Protein 1W7R (pdb70)

B-factor: mean 25.82, std 8.49, range [12.24, 85.21]

Structure (mmCIF, N/CA/C/O backbone):
data_1W7R
#
_entry.id   1W7R
#
_cell.length_a   60.302
_cell.length_b   60.302
_cell.length_c   83.748
_cell.angle_alpha   90.00
_cell.angle_beta   90.00
_cell.angle_gamma   120.00
#
_symmetry.space_group_name_H-M   'P 64'
#
loop_
_entity.id
_entity.type
_entity.pdbx_description
1 polymer FEGLYMYCIN
2 non-polymer 'ISOPROPYL ALCOHOL'
3 non-polymer 'CITRATE ANION'
4 water water
#
loop_
_atom_site.group_PDB
_atom_site.id
_atom_site.type_symbol
_atom_site.label_atom_id
_atom_site.label_alt_id
_atom_site.label_comp_id
_atom_site.label_asym_id
_atom_site.label_entity_id
_atom_site.label_seq_id
_atom_site.pdbx_PDB_ins_code
_atom_site.Cartn_x
_atom_site.Cartn_y
_atom_site.Cartn_z
_atom_site.occupancy
_atom_site.B_iso_or_equiv
_atom_site.auth_seq_id
_atom_site.auth_comp_id
_atom_site.auth_asym_id
_atom_site.auth_atom_id
_atom_site.pdbx_PDB_model_num
ATOM 24 N N . VAL A 1 3 ? 39.775 14.338 42.926 1.00 20.53 3 VAL A N 1
ATOM 25 C CA . VAL A 1 3 ? 39.234 14.521 44.277 1.00 18.92 3 VAL A CA 1
ATOM 26 C C . VAL A 1 3 ? 38.910 13.175 44.865 1.00 17.69 3 VAL A C 1
ATOM 27 O O . VAL A 1 3 ? 38.445 12.259 44.178 1.00 24.24 3 VAL A O 1
ATOM 92 N N . VAL A 1 9 ? 50.064 15.996 45.663 1.00 25.78 9 VAL A N 1
ATOM 93 C CA . VAL A 1 9 ? 50.191 17.400 46.018 1.00 21.10 9 VAL A CA 1
ATOM 94 C C . VAL A 1 9 ? 48.824 18.052 45.877 1.00 22.32 9 VAL A C 1
ATOM 95 O O . VAL A 1 9 ? 48.162 17.885 44.815 1.00 22.30 9 VAL A O 1
ATOM 122 N N . PHE A 1 12 ? 44.364 18.491 51.455 1.00 17.12 12 PHE A N 1
ATOM 123 C CA . PHE A 1 12 ? 43.697 17.299 51.965 1.00 16.07 12 PHE A CA 1
ATOM 124 C C . PHE A 1 12 ? 43.866 17.283 53.471 1.00 16.95 12 PHE A C 1
ATOM 125 O O . PHE A 1 12 ? 44.716 17.947 54.057 1.00 16.18 12 PHE A O 1
ATOM 133 N N . ASP A 1 13 ? 43.070 16.418 54.070 1.00 18.90 13 ASP A N 1
ATOM 134 C CA . ASP A 1 13 ? 43.094 16.190 55.515 1.00 20.34 13 ASP A CA 1
ATOM 135 C C . 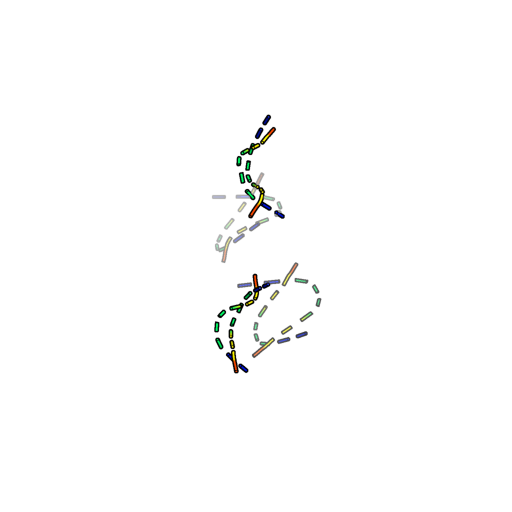ASP A 1 13 ? 42.944 14.719 55.854 1.00 25.92 13 ASP A C 1
ATOM 136 O O . ASP A 1 13 ? 42.329 14.035 55.009 1.00 25.15 13 ASP A O 1
ATOM 165 N N . VAL B 1 3 ? 47.717 22.243 52.797 1.00 16.68 3 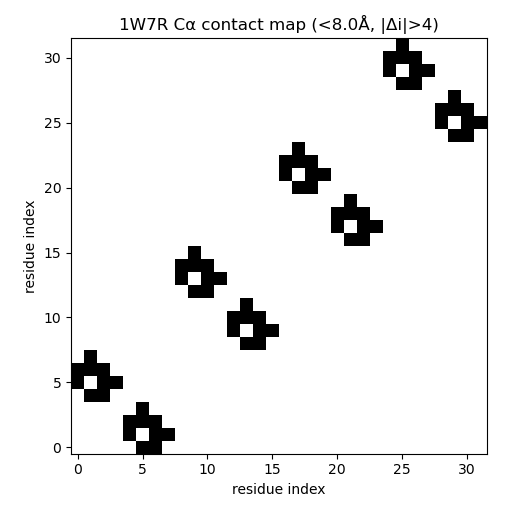VAL B N 1
ATOM 166 C CA . VAL B 1 3 ? 48.223 22.307 51.448 1.00 18.36 3 VAL B CA 1
ATOM 167 C C . VAL B 1 3 ? 49.676 21.845 51.446 1.00 17.14 3 VAL B C 1
ATOM 168 O O . VAL B 1 3 ? 50.562 22.336 52.130 1.00 18.16 3 VAL B O 1
ATOM 230 N N . VAL B 1 9 ? 42.293 12.827 52.354 1.00 18.27 9 VAL B N 1
ATOM 231 C CA . VAL B 1 9 ? 41.105 13.059 51.554 1.00 18.31 9 VAL B CA 1
ATOM 232 C C . VAL B 1 9 ? 41.049 14.518 51.135 1.00 19.94 9 VAL B C 1
ATOM 233 O O . VAL B 1 9 ? 41.175 15.431 51.962 1.00 19.87 9 VAL B O 1
ATOM 260 N N . PHE B 1 12 ? 43.745 16.788 44.614 1.00 21.17 12 PHE B N 1
ATOM 261 C CA . PHE B 1 12 ? 45.145 16.655 44.268 1.00 20.91 12 PHE B CA 1
ATOM 262 C C . PHE B 1 12 ? 45.353 17.086 42.841 1.00 19.41 12 PHE B C 1
ATOM 263 O O . PHE B 1 12 ? 44.652 16.495 41.969 1.00 20.31 12 PHE B O 1
ATOM 271 N N . ASP B 1 13 ? 46.25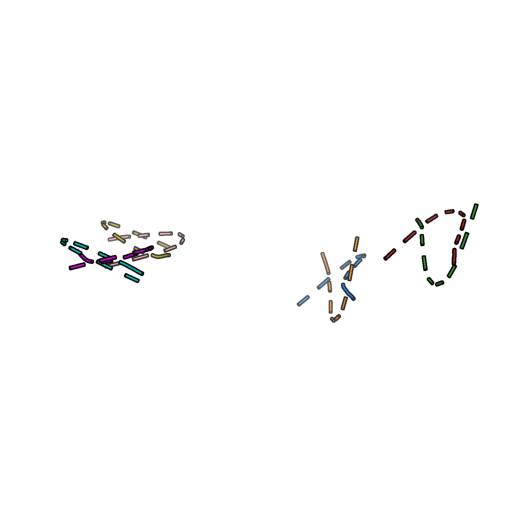4 18.026 42.638 1.00 23.58 13 ASP B N 1
ATOM 272 C CA . ASP B 1 13 ? 46.393 18.653 41.323 1.00 30.32 13 ASP B CA 1
ATOM 273 C C . ASP B 1 13 ? 47.820 18.673 40.821 1.00 38.18 13 ASP B C 1
ATOM 274 O O . ASP B 1 13 ? 48.722 18.394 41.652 1.00 56.87 13 ASP B O 1
ATOM 303 N N . VAL C 1 3 ? 58.087 24.854 69.723 1.00 18.76 3 VAL C N 1
ATOM 304 C CA . VAL C 1 3 ? 58.288 25.418 68.400 1.00 17.87 3 VAL C CA 1
ATOM 305 C C . VAL C 1 3 ? 59.625 24.986 67.854 1.00 20.17 3 VAL C C 1
ATOM 306 O O . VAL C 1 3 ? 60.657 24.976 68.526 1.00 19.72 3 VAL C O 1
ATOM 368 N N . VAL C 1 9 ? 51.551 16.813 67.108 1.00 23.20 9 VAL C N 1
ATOM 369 C CA . VAL C 1 9 ? 50.265 17.371 66.671 1.00 20.70 9 VAL C CA 1
ATOM 370 C C . VAL C 1 9 ? 50.323 18.870 66.818 1.00 20.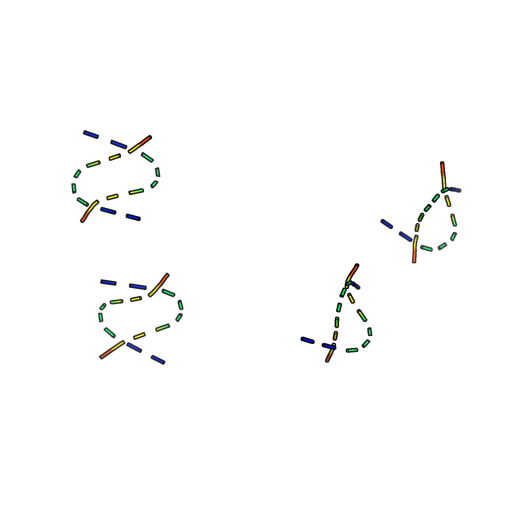10 9 VAL C C 1
ATOM 371 O O . VAL C 1 9 ? 50.716 19.411 67.837 1.00 22.80 9 VAL C O 1
ATOM 398 N N . PHE C 1 12 ? 52.211 23.059 61.173 1.00 17.02 12 PHE C N 1
ATOM 399 C CA . PHE C 1 12 ? 53.581 22.951 60.733 1.00 17.28 12 PHE C CA 1
ATOM 400 C C . PHE C 1 12 ? 53.564 22.802 59.210 1.00 15.79 12 PHE C C 1
ATOM 401 O O . PHE C 1 12 ? 52.525 22.434 58.666 1.00 18.87 12 PHE C O 1
ATOM 409 N N . ASP C 1 13 ? 54.728 23.070 58.634 1.00 19.11 13 ASP C N 1
ATOM 410 C CA . ASP C 1 13 ? 54.904 22.837 57.206 1.00 17.61 13 ASP C CA 1
ATOM 411 C C . ASP C 1 13 ? 56.199 22.124 56.882 1.00 19.98 13 ASP C C 1
ATOM 412 O O . ASP C 1 13 ? 57.172 22.280 57.641 1.00 21.39 13 ASP C O 1
ATOM 441 N N . VAL D 1 3 ? 47.271 22.048 59.916 1.00 19.19 3 VAL D N 1
ATOM 442 C CA . VAL D 1 3 ? 46.920 21.633 61.256 1.00 17.80 3 VAL D CA 1
ATOM 443 C C . VAL D 1 3 ? 46.628 20.136 61.273 1.00 16.71 3 VAL D C 1
ATOM 444 O O . VAL D 1 3 ? 45.741 19.716 60.555 1.00 17.73 3 VAL D O 1
ATOM 506 N N . VAL D 1 9 ? 58.021 21.928 60.332 1.00 19.47 9 VAL D N 1
ATOM 507 C CA . VAL D 1 9 ? 58.483 23.106 61.063 1.00 18.49 9 VAL D CA 1
ATOM 508 C C . VAL D 1 9 ? 57.267 23.915 61.491 1.00 18.55 9 VAL D C 1
ATOM 509 O O . VAL D 1 9 ? 56.469 24.227 60.604 1.00 17.66 9 VAL D O 1
ATOM 536 N N . PHE D 1 12 ? 53.885 22.557 68.020 1.00 22.43 12 PHE D N 1
ATOM 537 C CA . PHE D 1 12 ? 53.346 21.282 68.413 1.00 22.89 12 PHE D CA 1
ATOM 538 C C . PHE D 1 12 ? 52.871 21.390 69.831 1.00 22.78 12 PHE D C 1
ATOM 539 O O . PHE D 1 12 ? 53.636 21.875 70.706 1.00 22.94 12 PHE D O 1
ATOM 547 N N . ASP D 1 13 ? 51.683 20.928 70.097 1.00 25.44 13 ASP D N 1
ATOM 548 C CA . ASP D 1 13 ? 51.176 20.948 71.483 1.00 27.37 13 ASP D CA 1
ATOM 549 C C . ASP D 1 13 ? 50.694 19.593 71.934 1.00 30.57 13 ASP D C 1
ATOM 550 O O . ASP D 1 13 ? 50.468 18.578 71.243 1.00 29.46 13 ASP D O 1
ATOM 579 N N . VAL E 1 3 ? 9.687 37.970 57.620 1.00 19.06 3 VAL E N 1
ATOM 580 C CA . VAL E 1 3 ? 9.086 37.810 56.304 1.00 18.55 3 VAL E CA 1
ATOM 581 C C . VAL E 1 3 ? 8.708 39.162 55.735 1.00 21.91 3 VAL E C 1
ATOM 582 O O . VAL E 1 3 ? 8.170 40.0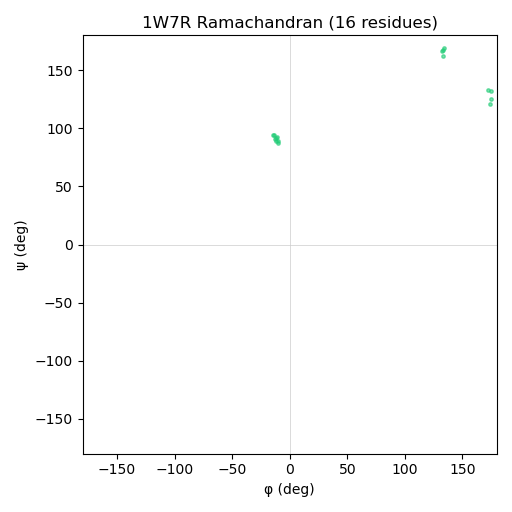35 56.429 1.00 19.11 3 VAL E O 1
ATOM 644 N N . VAL E 1 9 ? 19.930 36.384 54.891 1.00 20.12 9 VAL E N 1
ATOM 645 C CA . VAL E 1 9 ? 20.085 34.981 54.544 1.00 20.37 9 VAL E CA 1
ATOM 646 C C . VAL E 1 9 ? 18.783 34.246 54.695 1.00 21.01 9 VAL E C 1
ATOM 647 O O . VAL E 1 9 ? 18.169 34.261 55.762 1.00 24.26 9 VAL E O 1
ATOM 674 N N . PHE E 1 12 ? 14.229 33.706 49.036 1.00 18.70 12 PHE E N 1
ATOM 675 C CA . PHE E 1 12 ? 13.536 34.925 48.609 1.00 19.09 12 PHE E CA 1
ATOM 676 C C . PHE E 1 12 ? 13.652 34.972 47.091 1.00 17.08 12 PHE E C 1
ATOM 677 O O . PHE E 1 12 ? 14.446 34.231 46.494 1.00 19.94 12 PHE E O 1
AT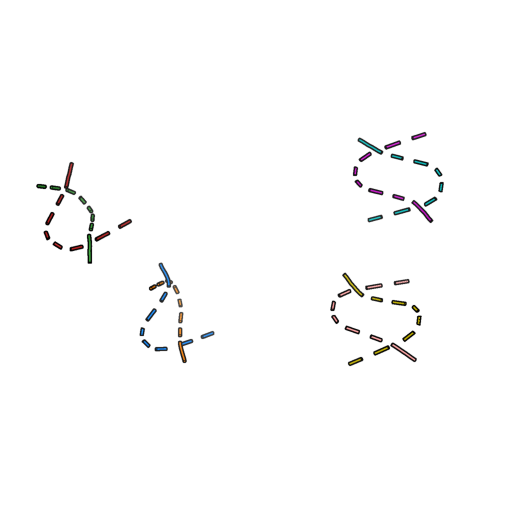OM 685 N N . ASP E 1 13 ? 12.907 35.871 46.484 1.00 19.31 13 ASP E N 1
ATOM 686 C CA . ASP E 1 13 ? 12.942 36.084 45.060 1.00 18.32 13 ASP E CA 1
ATOM 687 C C . ASP E 1 13 ? 12.962 37.571 44.729 1.00 19.54 13 ASP E C 1
ATOM 688 O O . ASP E 1 13 ? 12.370 38.334 45.527 1.00 20.20 13 ASP E O 1
ATOM 717 N N . VAL F 1 3 ? 17.579 30.003 47.781 1.00 19.69 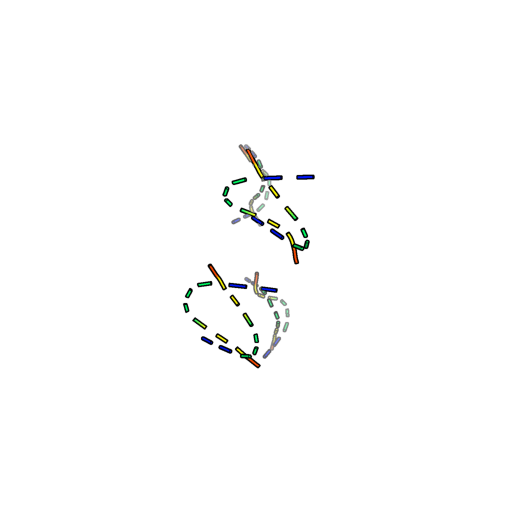3 VAL F N 1
ATOM 718 C CA . VAL F 1 3 ? 18.050 29.957 49.169 1.00 17.03 3 VAL F CA 1
ATOM 719 C C . VAL F 1 3 ? 19.488 30.434 49.138 1.00 17.86 3 VAL F C 1
ATOM 720 O O . VAL F 1 3 ? 20.299 29.820 48.446 1.00 18.45 3 VAL F O 1
ATOM 782 N N . VAL F 1 9 ? 12.095 39.321 48.197 1.00 18.86 9 VAL F N 1
ATOM 783 C CA . VAL F 1 9 ? 10.884 39.083 48.920 1.00 18.34 9 VAL F CA 1
ATOM 784 C C . VAL F 1 9 ? 10.838 37.629 49.382 1.00 16.37 9 VAL F C 1
ATOM 785 O O . VAL F 1 9 ? 10.968 36.7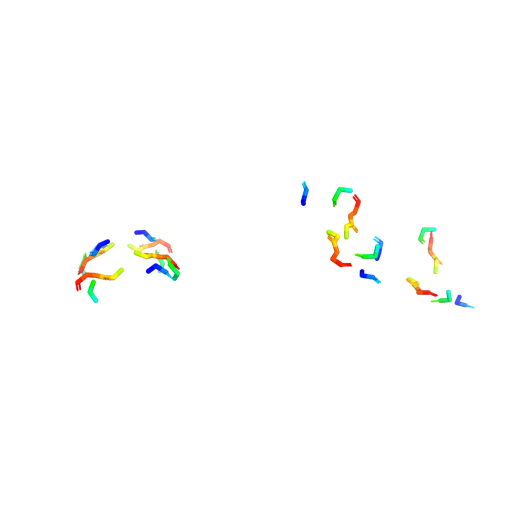50 48.506 1.00 17.69 9 VAL F O 1
ATOM 812 N N . PHE F 1 12 ? 13.839 35.415 55.851 1.00 19.53 12 PHE F N 1
ATOM 813 C CA . PHE F 1 12 ? 15.202 35.632 56.217 1.00 21.55 12 PHE F CA 1
ATOM 814 C C . PHE F 1 12 ? 15.339 35.222 57.657 1.00 23.59 12 PHE F C 1
ATOM 815 O O . PHE F 1 12 ? 14.485 35.612 58.472 1.00 23.85 12 PHE F O 1
ATOM 823 N N . ASP F 1 13 ? 16.361 34.467 57.935 1.00 26.67 13 ASP F N 1
ATOM 824 C CA . ASP F 1 13 ? 16.547 33.988 59.328 1.00 29.10 13 ASP F CA 1
ATOM 825 C C . ASP F 1 13 ? 17.962 34.253 59.818 1.00 39.18 13 ASP F C 1
ATOM 826 O O . ASP F 1 13 ? 18.860 34.658 59.052 1.00 41.64 13 ASP F O 1
ATOM 855 N N . VAL G 1 3 ? 27.912 27.246 30.847 1.00 20.42 3 VAL G N 1
ATOM 856 C CA . VAL G 1 3 ? 28.068 26.682 32.185 1.00 18.62 3 VAL G CA 1
ATOM 857 C C . VAL G 1 3 ? 29.431 27.085 32.779 1.00 22.69 3 VAL G C 1
ATOM 858 O O . VAL G 1 3 ? 30.450 27.068 32.059 1.00 22.54 3 VAL G O 1
ATOM 923 N N . VAL G 1 9 ? 21.369 35.311 33.512 1.00 21.84 9 VAL G N 1
ATOM 924 C CA . VAL G 1 9 ? 20.045 34.800 33.841 1.00 22.48 9 VAL G CA 1
ATOM 925 C C . VAL G 1 9 ? 20.126 33.283 33.728 1.00 21.08 9 VAL G C 1
ATOM 926 O O . VAL G 1 9 ? 20.616 32.836 32.678 1.00 22.44 9 VAL G O 1
ATOM 953 N N . PHE G 1 12 ? 22.036 29.240 39.307 1.00 18.05 12 PHE G N 1
ATOM 954 C CA . PHE G 1 12 ? 23.385 29.284 39.826 1.00 15.98 12 PHE G CA 1
ATOM 955 C C . PHE G 1 12 ? 23.356 29.409 41.348 1.00 18.27 12 PHE G C 1
ATOM 956 O O . PHE G 1 12 ? 22.344 29.762 41.962 1.00 17.00 12 PHE G O 1
ATOM 964 N N . ASP G 1 13 ? 24.491 29.208 41.953 1.00 19.42 13 ASP G N 1
ATOM 965 C CA . ASP G 1 13 ? 24.706 29.390 43.377 1.00 19.54 13 ASP G CA 1
ATOM 966 C C . ASP G 1 13 ? 26.048 30.041 43.664 1.00 21.27 13 ASP G C 1
ATOM 967 O O . ASP G 1 13 ? 26.919 29.822 42.820 1.00 21.40 13 ASP G O 1
ATOM 996 N N . VAL H 1 3 ? 17.116 30.231 40.674 1.00 16.14 3 VAL H N 1
ATOM 997 C CA . VAL H 1 3 ? 16.796 30.632 39.339 1.00 16.66 3 VAL H CA 1
ATOM 998 C C . VAL H 1 3 ? 16.497 32.145 39.289 1.00 16.61 3 VAL H C 1
ATOM 999 O O . VAL H 1 3 ? 15.595 32.654 39.955 1.00 19.31 3 VAL H O 1
ATOM 1061 N N . VAL H 1 9 ? 27.958 30.324 40.196 1.00 18.61 9 VAL H N 1
ATOM 1062 C CA . VAL H 1 9 ? 28.388 29.177 39.443 1.00 19.79 9 VAL H CA 1
ATOM 1063 C C . VAL H 1 9 ? 27.174 28.405 39.010 1.00 20.34 9 VAL H C 1
ATOM 1064 O O . VAL H 1 9 ? 26.336 28.065 39.833 1.00 20.68 9 VAL H O 1
ATOM 1091 N N . PHE H 1 12 ? 23.749 29.498 32.558 1.00 18.20 12 PHE H N 1
ATOM 1092 C CA . PHE H 1 12 ? 23.241 30.779 32.163 1.00 19.68 12 PHE H CA 1
ATOM 1093 C C . PHE H 1 12 ? 22.762 30.657 30.746 1.00 20.91 12 PHE H C 1
ATOM 1094 O O . PHE H 1 12 ? 23.601 30.310 29.884 1.00 21.87 12 PHE H O 1
ATOM 1102 N N . ASP H 1 13 ? 21.498 30.917 30.484 1.00 24.62 13 ASP H N 1
ATOM 1103 C CA . ASP H 1 13 ? 21.001 30.780 29.085 1.00 31.60 13 ASP H CA 1
ATOM 1104 C C . ASP H 1 13 ? 20.403 32.048 28.561 1.00 39.17 13 ASP H C 1
ATOM 1105 O O . ASP H 1 13 ? 20.600 33.122 29.182 1.00 54.71 13 ASP H O 1
#

Sequence (32 aa):
VVFDVVFDVVFDVVFDVVFDVVFDVVFDVVFD

Solvent-accessible surface area: 8859 Å² total

Foldseek 3Di:
DVPD/DVPD/DVPD/DVPD/DVPD/DVPD/DVPD/DVPD

Secondary structure (DSSP, 8-state):
----/----/----/----/----/----/----/----

Radius of gyration: 20.92 Å; Cα contacts (8 Å, |Δi|>4): 36; chains: 8; bounding box: 49×26×42 Å